Protein AF-A0A822EPI3-F1 (afdb_monomer_lite)

Secondary structure (DSSP, 8-state):
--SSSTT-------------SSHHHHHHHHHHHHHHHTT-SEEEE--TTT--SSEEEE-S------SSS----

Structure (mmCIF, N/CA/C/O backbone):
data_AF-A0A822EPI3-F1
#
_entry.id   AF-A0A822EPI3-F1
#
loo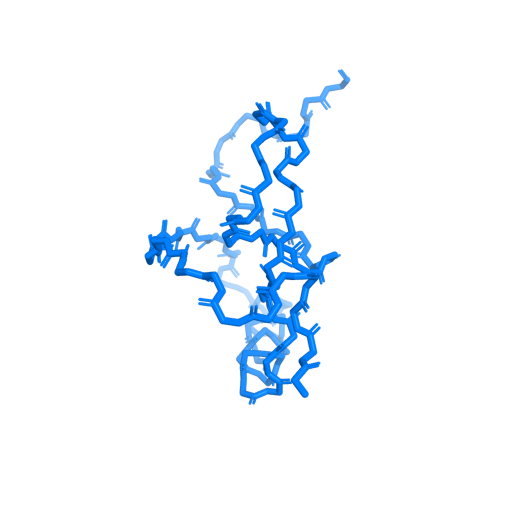p_
_atom_site.group_PDB
_atom_site.id
_atom_site.type_symbol
_atom_site.label_atom_id
_atom_site.label_alt_id
_atom_site.label_comp_id
_atom_site.label_asym_id
_atom_site.label_entity_id
_atom_site.label_seq_id
_atom_site.pdbx_PDB_ins_code
_atom_site.Cartn_x
_atom_site.Cartn_y
_atom_site.Cartn_z
_atom_site.occupancy
_atom_site.B_iso_or_equiv
_atom_site.auth_seq_id
_atom_site.auth_comp_id
_atom_site.auth_asym_id
_atom_site.auth_atom_id
_atom_site.pdbx_PDB_model_num
ATOM 1 N N . GLU A 1 1 ? -11.635 -8.546 17.587 1.00 58.03 1 GLU A N 1
ATOM 2 C CA . GLU A 1 1 ? -11.373 -7.245 16.939 1.00 58.03 1 GLU A CA 1
ATOM 3 C C . GLU A 1 1 ? -9.8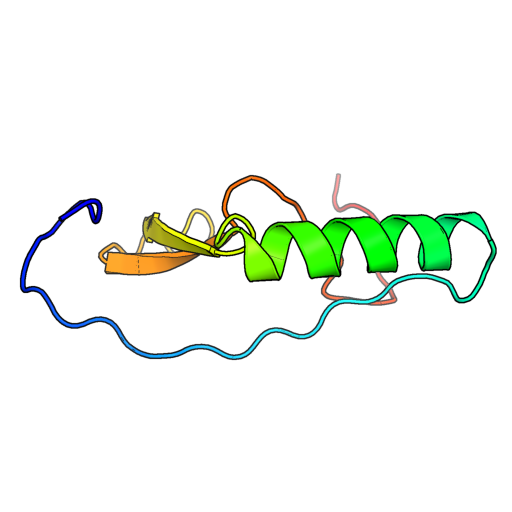68 -7.012 16.996 1.00 58.03 1 GLU A C 1
ATOM 5 O O . GLU A 1 1 ? -9.303 -7.247 18.056 1.00 58.03 1 GLU A O 1
ATOM 10 N N . SER A 1 2 ? -9.211 -6.709 15.870 1.00 82.00 2 SER A N 1
ATOM 11 C CA . SER A 1 2 ? -7.737 -6.792 15.745 1.00 82.00 2 SER A CA 1
ATOM 12 C C . SER A 1 2 ? -7.036 -5.434 15.639 1.00 82.00 2 SER A C 1
ATOM 14 O O . SER A 1 2 ? -5.823 -5.392 15.457 1.00 82.00 2 SER A O 1
ATOM 16 N N . HIS A 1 3 ? -7.782 -4.329 15.711 1.00 87.56 3 HIS A N 1
ATOM 17 C CA . HIS A 1 3 ? -7.201 -2.988 15.691 1.00 87.56 3 HIS A CA 1
ATOM 18 C C . HIS A 1 3 ? -6.720 -2.581 17.092 1.00 87.56 3 HIS A C 1
ATOM 20 O O . HIS A 1 3 ? -7.315 -3.028 18.074 1.00 87.56 3 HIS A O 1
ATOM 26 N N . PRO A 1 4 ? -5.702 -1.704 17.199 1.00 88.06 4 PRO A N 1
ATOM 27 C CA . PRO A 1 4 ? -5.169 -1.261 18.490 1.00 88.06 4 PRO A CA 1
ATOM 28 C C . PRO A 1 4 ? -6.212 -0.608 19.407 1.00 88.06 4 PRO A C 1
ATOM 30 O O . PRO A 1 4 ? -6.134 -0.767 20.619 1.00 88.06 4 PRO A O 1
ATOM 33 N N . ASN A 1 5 ? -7.203 0.082 18.826 1.00 88.94 5 ASN A N 1
ATOM 34 C CA . ASN A 1 5 ? -8.282 0.756 19.551 1.00 88.94 5 ASN A CA 1
ATOM 35 C C . ASN A 1 5 ? -9.657 0.275 19.043 1.00 88.94 5 ASN A C 1
ATOM 37 O O . ASN A 1 5 ? -10.246 0.912 18.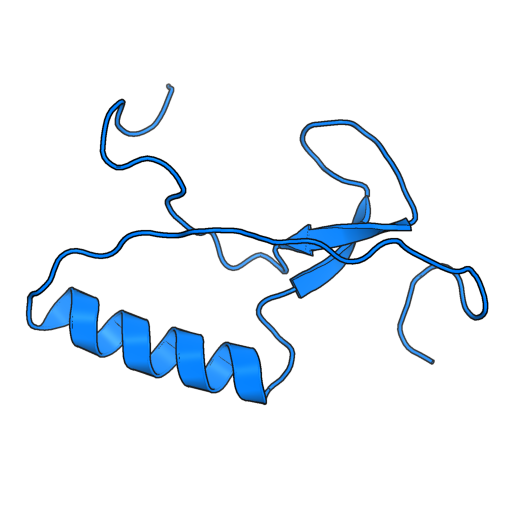165 1.00 88.94 5 ASN A O 1
ATOM 41 N N . PRO A 1 6 ? -10.166 -0.861 19.553 1.00 90.94 6 PRO A N 1
ATOM 42 C CA . PRO A 1 6 ? -11.506 -1.361 19.238 1.00 90.94 6 PRO A CA 1
ATOM 43 C C . PRO A 1 6 ? -12.597 -0.290 19.414 1.00 90.94 6 PRO A C 1
ATOM 45 O O . PRO A 1 6 ? -12.588 0.450 20.397 1.00 90.94 6 PRO A O 1
ATOM 48 N N . GLY A 1 7 ? -13.531 -0.186 18.465 1.00 90.94 7 GLY A N 1
ATOM 49 C CA . GLY A 1 7 ? -14.628 0.796 18.496 1.00 90.94 7 GLY A CA 1
ATOM 50 C C . GLY A 1 7 ? -14.267 2.261 18.189 1.00 90.94 7 GLY A C 1
ATOM 51 O O . GLY A 1 7 ? -15.174 3.085 18.055 1.00 90.94 7 GLY A O 1
ATOM 52 N N . MET A 1 8 ? -12.984 2.611 18.033 1.00 92.44 8 MET A N 1
ATOM 53 C CA . MET A 1 8 ? -12.576 3.975 17.679 1.00 92.44 8 MET A CA 1
ATOM 54 C C . MET A 1 8 ? -12.630 4.190 16.155 1.00 92.44 8 MET A C 1
ATOM 56 O O . MET A 1 8 ? -11.978 3.452 15.411 1.00 92.44 8 MET A O 1
ATOM 60 N N . PRO A 1 9 ? -13.358 5.205 15.650 1.00 92.81 9 PRO A N 1
ATOM 61 C CA . PRO A 1 9 ? -13.432 5.457 14.216 1.00 92.81 9 PRO A CA 1
ATOM 62 C C . PRO A 1 9 ? -12.094 5.971 13.675 1.00 92.81 9 PRO A C 1
ATOM 64 O O . PRO A 1 9 ? -11.394 6.741 14.329 1.00 92.81 9 PRO A O 1
ATOM 67 N N . TYR A 1 10 ? -11.776 5.588 12.444 1.00 93.88 10 TYR A N 1
ATOM 68 C CA . TYR A 1 10 ? -10.642 6.097 11.678 1.00 93.88 10 TYR A CA 1
ATOM 69 C C . TYR A 1 10 ? -11.126 6.571 10.308 1.00 93.88 10 TYR A C 1
ATOM 71 O O . TYR A 1 10 ? -12.095 6.048 9.752 1.00 93.88 10 TYR A O 1
ATOM 79 N N . HIS A 1 11 ? -10.456 7.574 9.748 1.00 93.50 11 HIS A N 1
ATOM 80 C CA . HIS A 1 11 ? -10.801 8.080 8.424 1.00 93.50 11 HIS A CA 1
ATOM 81 C C . HIS A 1 11 ? -10.258 7.170 7.319 1.00 93.50 11 HIS A C 1
ATOM 83 O O . HIS A 1 11 ? -9.173 6.595 7.433 1.00 93.50 11 HIS A O 1
ATOM 89 N N . GLY A 1 12 ? -11.019 7.070 6.226 1.00 94.56 12 GLY A N 1
ATOM 90 C CA . GLY A 1 12 ? -10.575 6.405 5.006 1.00 94.56 12 GLY A CA 1
ATOM 91 C C . GLY A 1 12 ? -9.349 7.084 4.393 1.00 94.56 12 GLY A C 1
ATOM 92 O O . GLY A 1 12 ? -9.002 8.221 4.720 1.00 94.56 12 GLY A O 1
ATOM 93 N N . THR A 1 13 ? -8.677 6.386 3.480 1.00 93.19 13 THR A N 1
ATOM 94 C CA . THR A 1 13 ? -7.501 6.931 2.805 1.00 93.19 13 THR A CA 1
ATOM 95 C C . THR A 1 13 ? -7.393 6.446 1.367 1.00 93.19 13 THR A C 1
ATOM 97 O O . THR A 1 13 ? -7.880 5.370 1.032 1.00 93.19 13 THR A O 1
ATOM 100 N N . THR A 1 14 ? -6.704 7.230 0.539 1.00 95.12 14 THR A N 1
ATOM 101 C CA . THR A 1 14 ? -6.375 6.881 -0.847 1.00 95.12 14 THR A CA 1
ATOM 102 C C . THR A 1 14 ? -4.866 6.983 -1.028 1.00 95.12 14 THR A C 1
ATOM 104 O O . THR A 1 14 ? -4.232 7.932 -0.555 1.00 95.12 14 THR A O 1
ATOM 107 N N . ARG A 1 15 ? -4.266 5.986 -1.679 1.00 94.38 15 ARG A N 1
ATOM 108 C CA . ARG A 1 15 ? -2.833 5.938 -1.989 1.00 94.38 15 ARG A CA 1
ATOM 109 C C . ARG A 1 15 ? -2.658 5.469 -3.424 1.00 94.38 15 ARG A C 1
ATOM 111 O O . ARG A 1 15 ? -3.377 4.583 -3.871 1.00 94.38 15 ARG A O 1
ATOM 118 N N . GLN A 1 16 ? -1.685 6.050 -4.112 1.00 95.69 16 GLN A N 1
ATOM 119 C CA . GLN A 1 16 ? -1.266 5.616 -5.437 1.00 95.69 16 GLN A CA 1
ATOM 120 C C . GLN A 1 16 ? 0.168 5.101 -5.353 1.00 95.69 16 GLN A C 1
ATOM 122 O O . GLN A 1 16 ? 1.003 5.699 -4.672 1.00 95.69 16 GLN A O 1
ATOM 127 N N . ALA A 1 17 ? 0.432 3.982 -6.020 1.00 96.19 17 ALA A N 1
ATOM 128 C CA . ALA A 1 17 ? 1.742 3.359 -6.084 1.00 96.19 17 ALA A CA 1
ATOM 129 C C . ALA A 1 17 ? 2.089 2.985 -7.524 1.00 96.19 17 ALA A C 1
ATOM 131 O O . ALA A 1 17 ? 1.197 2.803 -8.353 1.00 96.19 17 ALA A O 1
ATOM 132 N N . PHE A 1 18 ? 3.383 2.863 -7.801 1.00 96.44 18 PHE A N 1
ATOM 133 C CA . PHE A 1 18 ? 3.903 2.671 -9.147 1.00 96.44 18 PHE A CA 1
ATOM 134 C C . PHE A 1 18 ? 4.822 1.454 -9.218 1.00 96.44 18 PHE A C 1
ATOM 136 O O . PHE A 1 18 ? 5.660 1.234 -8.342 1.00 96.44 18 PHE A O 1
ATOM 143 N N . LEU A 1 19 ? 4.671 0.690 -10.297 1.00 97.12 19 LEU A N 1
ATOM 144 C CA . LEU A 1 19 ? 5.536 -0.419 -10.683 1.00 97.12 19 LEU A CA 1
ATOM 145 C C . LEU A 1 19 ? 5.898 -0.252 -12.165 1.00 97.12 19 LEU A C 1
ATOM 147 O O . LEU A 1 19 ? 5.083 0.273 -12.926 1.00 97.12 19 LEU A O 1
ATOM 151 N N . PRO A 1 20 ? 7.093 -0.684 -12.593 1.00 97.25 20 PRO A N 1
ATOM 152 C CA . PRO A 1 20 ? 7.416 -0.738 -14.011 1.00 97.25 20 PRO A CA 1
ATOM 153 C C . PRO A 1 20 ? 6.548 -1.791 -14.713 1.00 97.25 20 PR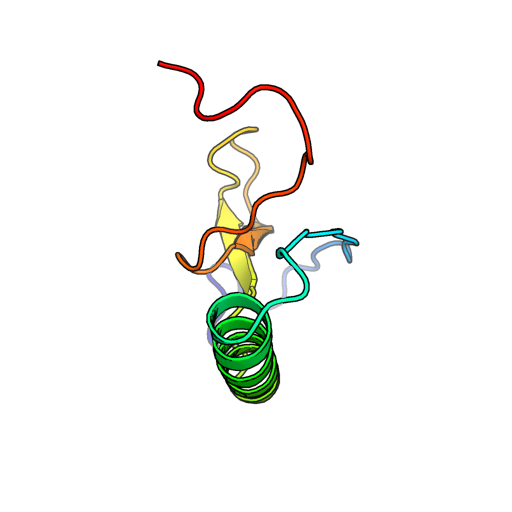O A C 1
ATOM 155 O O . PRO A 1 20 ? 6.345 -2.883 -14.182 1.00 97.25 20 PR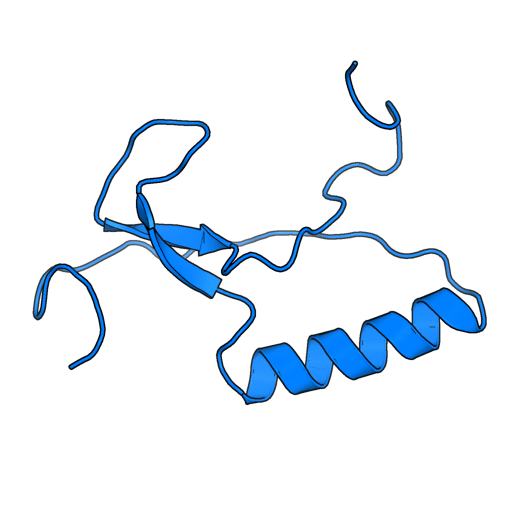O A O 1
ATOM 158 N N . ASP A 1 21 ? 6.077 -1.496 -15.924 1.00 97.81 21 ASP A N 1
ATO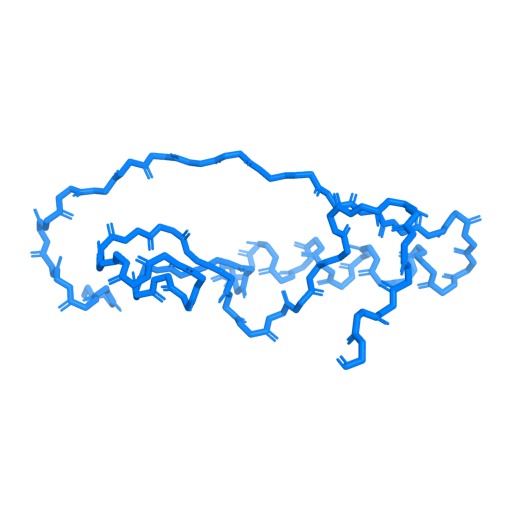M 159 C CA . ASP A 1 21 ? 5.345 -2.471 -16.742 1.00 97.81 21 ASP A CA 1
ATOM 160 C C . ASP A 1 21 ? 6.317 -3.429 -17.445 1.00 97.81 21 ASP A C 1
ATOM 162 O O . ASP A 1 21 ? 6.636 -3.313 -18.628 1.00 97.81 21 ASP A O 1
ATOM 166 N N . ASN A 1 22 ? 6.872 -4.353 -16.667 1.00 98.25 22 ASN A N 1
ATOM 167 C CA . ASN A 1 22 ? 7.736 -5.422 -17.147 1.00 98.25 22 ASN A CA 1
ATOM 168 C C . ASN A 1 22 ? 7.344 -6.760 -16.495 1.00 98.25 22 ASN A C 1
ATOM 170 O O . ASN A 1 22 ? 6.339 -6.858 -15.789 1.00 98.25 22 ASN A O 1
ATOM 174 N N . HIS A 1 23 ? 8.083 -7.832 -16.789 1.00 98.44 23 HIS A N 1
ATOM 175 C CA . HIS A 1 23 ? 7.792 -9.161 -16.240 1.00 98.44 23 HIS A CA 1
ATOM 176 C C . HIS A 1 23 ? 7.723 -9.149 -14.702 1.00 98.44 23 HIS A C 1
ATOM 178 O O . HIS A 1 23 ? 6.718 -9.563 -14.125 1.00 98.44 23 HIS A O 1
ATOM 184 N N . ASP A 1 24 ? 8.747 -8.599 -14.053 1.00 98.19 24 ASP A N 1
ATOM 185 C CA . ASP A 1 24 ? 8.860 -8.620 -12.596 1.00 98.19 24 ASP A CA 1
ATOM 186 C C . ASP A 1 24 ? 7.846 -7.681 -11.937 1.00 98.19 24 ASP A C 1
ATOM 188 O O . ASP A 1 24 ? 7.222 -8.042 -10.943 1.00 98.19 24 ASP A O 1
ATOM 192 N N . GLY A 1 25 ? 7.598 -6.508 -12.524 1.00 98.19 25 GLY A N 1
ATOM 193 C CA . GLY A 1 25 ? 6.582 -5.572 -12.049 1.00 98.19 25 GLY A CA 1
ATOM 194 C C . GLY A 1 25 ? 5.171 -6.158 -12.113 1.00 98.19 25 GLY A C 1
ATOM 195 O O . GLY A 1 25 ? 4.408 -6.023 -11.157 1.00 98.19 25 GLY A O 1
ATOM 196 N N . ARG A 1 26 ? 4.833 -6.897 -13.178 1.00 98.31 26 ARG A N 1
ATOM 197 C CA . ARG A 1 26 ? 3.552 -7.619 -13.274 1.00 98.31 26 ARG A CA 1
ATOM 198 C C . ARG A 1 26 ? 3.461 -8.778 -12.282 1.00 98.31 26 ARG A C 1
ATOM 200 O O . ARG A 1 26 ? 2.392 -9.007 -11.720 1.00 98.31 26 ARG A O 1
ATOM 207 N N . HIS A 1 27 ? 4.568 -9.475 -12.020 1.00 98.38 27 HIS A N 1
ATOM 208 C CA . HIS A 1 27 ? 4.615 -10.502 -10.979 1.00 98.38 27 HIS A CA 1
ATOM 209 C C . HIS A 1 27 ? 4.353 -9.904 -9.586 1.00 98.38 27 HIS A C 1
ATOM 211 O O . HIS A 1 27 ? 3.488 -10.388 -8.855 1.00 98.38 27 HIS A O 1
ATOM 217 N N . VAL A 1 28 ? 5.031 -8.800 -9.250 1.00 98.06 28 VAL A N 1
ATOM 218 C CA . VAL A 1 28 ? 4.820 -8.060 -7.997 1.00 98.06 28 VAL A CA 1
ATOM 219 C C . VAL A 1 28 ? 3.383 -7.549 -7.889 1.00 98.06 28 VAL A C 1
ATOM 221 O O . VAL A 1 28 ? 2.783 -7.674 -6.824 1.00 98.06 28 VAL A O 1
ATOM 224 N N . LEU A 1 29 ? 2.791 -7.041 -8.975 1.00 98.12 29 LEU A N 1
ATOM 225 C CA . LEU A 1 29 ? 1.388 -6.616 -8.986 1.00 98.12 29 LEU A CA 1
ATOM 226 C C . LEU A 1 29 ? 0.444 -7.754 -8.570 1.00 98.12 29 LEU A C 1
ATOM 228 O O . LEU A 1 29 ? -0.421 -7.536 -7.725 1.00 98.12 29 LEU A O 1
ATOM 232 N N . GLY A 1 30 ? 0.637 -8.966 -9.099 1.00 98.19 30 GLY A N 1
ATOM 233 C CA . GLY A 1 30 ? -0.163 -10.131 -8.709 1.00 98.19 30 GLY A CA 1
ATOM 234 C C . GLY A 1 30 ? -0.021 -10.486 -7.222 1.00 98.19 30 GLY A C 1
ATOM 235 O O . GLY A 1 30 ? -1.007 -10.805 -6.555 1.00 98.19 30 GLY A O 1
ATOM 236 N N . LEU A 1 31 ? 1.189 -10.367 -6.665 1.00 98.25 31 LEU A N 1
ATOM 237 C CA . LEU A 1 31 ? 1.426 -10.565 -5.230 1.00 98.25 31 LEU A CA 1
ATOM 238 C C . LEU A 1 31 ? 0.736 -9.493 -4.377 1.00 98.25 31 LEU A C 1
ATOM 240 O O . LEU A 1 31 ? 0.133 -9.823 -3.357 1.00 98.25 31 LEU A O 1
ATOM 244 N N . LEU A 1 32 ? 0.781 -8.227 -4.800 1.00 98.00 32 LEU A N 1
ATOM 245 C CA . LEU A 1 32 ? 0.114 -7.124 -4.104 1.00 98.00 32 LEU A CA 1
ATOM 246 C C . LEU A 1 32 ? -1.411 -7.257 -4.149 1.00 98.00 32 LEU A C 1
ATOM 248 O O . LEU A 1 32 ? -2.067 -7.005 -3.141 1.00 98.00 32 LEU A O 1
ATOM 252 N N . GLN A 1 33 ? -1.978 -7.704 -5.273 1.00 97.88 33 GLN A N 1
ATOM 253 C CA . GLN A 1 33 ? -3.409 -8.006 -5.382 1.00 97.88 33 GLN A CA 1
ATOM 254 C C . GLN A 1 33 ? -3.818 -9.086 -4.375 1.00 97.88 33 GLN A C 1
ATOM 256 O O . GLN A 1 33 ? -4.743 -8.879 -3.591 1.00 97.88 33 GLN A O 1
ATOM 261 N N . LYS A 1 34 ? -3.058 -10.185 -4.298 1.00 98.12 34 LYS A N 1
ATOM 262 C CA . LYS A 1 34 ? -3.290 -11.240 -3.304 1.00 98.12 34 LYS A CA 1
ATOM 263 C C . LYS A 1 34 ? -3.139 -10.732 -1.865 1.00 98.12 34 LYS A C 1
ATOM 265 O O . LYS A 1 34 ? -3.956 -11.052 -1.006 1.00 98.12 34 LYS A O 1
ATOM 270 N N . ALA A 1 35 ? -2.119 -9.924 -1.581 1.00 97.50 35 ALA A N 1
ATOM 271 C CA . ALA A 1 35 ? -1.938 -9.317 -0.262 1.00 97.50 35 ALA A CA 1
ATOM 272 C C . ALA A 1 35 ? -3.097 -8.370 0.098 1.00 97.50 35 ALA A C 1
ATOM 274 O O . ALA A 1 35 ? -3.493 -8.299 1.261 1.00 97.50 35 ALA A O 1
ATOM 275 N N . PHE A 1 36 ? -3.682 -7.673 -0.881 1.00 96.00 36 PHE A N 1
ATOM 276 C CA . PHE A 1 36 ? -4.860 -6.832 -0.669 1.00 96.00 36 PHE A CA 1
ATOM 277 C C . PHE A 1 36 ? -6.090 -7.668 -0.298 1.00 96.00 36 PHE A C 1
ATOM 279 O O . PHE A 1 36 ? -6.753 -7.367 0.695 1.00 96.00 36 PHE A O 1
ATOM 286 N N . GLU A 1 37 ? -6.346 -8.758 -1.025 1.00 97.12 37 GLU A N 1
ATOM 287 C CA . GLU A 1 37 ? -7.428 -9.712 -0.730 1.00 97.12 37 GLU A CA 1
ATOM 288 C C . GLU A 1 37 ? -7.291 -10.331 0.668 1.00 97.12 37 GLU A C 1
ATOM 290 O O . GLU A 1 37 ? -8.272 -10.472 1.399 1.00 97.12 37 GLU A O 1
ATOM 295 N N . LEU A 1 38 ? -6.055 -10.631 1.075 1.00 96.62 38 LEU A N 1
ATOM 296 C CA . LEU A 1 38 ? -5.724 -11.153 2.402 1.00 96.62 38 LEU A CA 1
ATOM 297 C C . LEU A 1 38 ? -5.676 -10.074 3.499 1.00 96.62 38 LEU A C 1
ATOM 299 O O . LEU A 1 38 ? -5.330 -10.387 4.637 1.00 96.62 38 LEU A O 1
ATOM 303 N N . ARG A 1 39 ? -6.037 -8.817 3.190 1.00 94.94 39 ARG A N 1
ATOM 304 C CA . ARG A 1 39 ? -6.035 -7.670 4.120 1.00 94.94 39 ARG A CA 1
ATOM 305 C C . ARG A 1 39 ? -4.658 -7.373 4.733 1.00 94.94 39 ARG A C 1
ATOM 307 O O . ARG A 1 39 ? -4.567 -6.936 5.873 1.00 94.94 39 ARG A O 1
ATOM 314 N N . GLN A 1 40 ? -3.589 -7.602 3.973 1.00 95.88 40 GLN A N 1
ATOM 315 C CA . GLN A 1 40 ? -2.198 -7.435 4.410 1.00 95.88 40 GLN A CA 1
ATOM 316 C C . GLN A 1 40 ? -1.523 -6.161 3.891 1.00 95.88 40 GLN A C 1
ATOM 318 O O . GLN A 1 40 ? -0.388 -5.903 4.271 1.00 95.88 40 GLN A O 1
ATOM 323 N N . ILE A 1 41 ? -2.171 -5.365 3.032 1.00 96.62 41 ILE A N 1
ATOM 324 C CA . ILE A 1 41 ? -1.573 -4.122 2.500 1.00 96.62 41 ILE A CA 1
ATOM 325 C C . ILE A 1 41 ? -1.591 -2.995 3.537 1.00 96.62 41 ILE A C 1
ATOM 327 O O . ILE A 1 41 ? -0.624 -2.242 3.669 1.00 96.62 41 ILE A O 1
ATOM 331 N N . PHE A 1 42 ? -2.695 -2.883 4.271 1.00 95.44 42 PHE A N 1
ATOM 332 C CA . PHE A 1 42 ? -2.940 -1.803 5.214 1.00 95.44 42 PHE A CA 1
ATOM 333 C C . PHE A 1 42 ? -3.272 -2.350 6.596 1.00 95.44 42 PHE A C 1
ATOM 335 O O . PHE A 1 42 ? -3.828 -3.437 6.724 1.00 95.44 42 PHE A O 1
ATOM 342 N N . THR A 1 43 ? -2.981 -1.555 7.618 1.00 95.00 43 THR A N 1
ATOM 343 C CA . THR A 1 43 ? -3.414 -1.787 8.997 1.00 95.00 43 THR A CA 1
ATOM 344 C C . THR A 1 43 ? -3.828 -0.462 9.642 1.00 95.00 43 THR A C 1
ATOM 346 O O . THR A 1 43 ? -3.618 0.605 9.062 1.00 95.00 43 THR A O 1
ATOM 349 N N . ILE A 1 44 ? -4.442 -0.520 10.823 1.00 95.06 44 ILE A N 1
ATOM 350 C CA . ILE A 1 44 ? -4.690 0.659 11.660 1.00 95.06 44 ILE A CA 1
ATOM 351 C C . ILE A 1 44 ? -3.595 0.734 12.712 1.00 95.06 44 ILE A C 1
ATOM 353 O O . ILE A 1 44 ? -3.364 -0.230 13.441 1.00 95.06 44 ILE A O 1
ATOM 357 N N . GLY A 1 45 ? -2.933 1.881 12.813 1.00 92.44 45 GLY A N 1
ATOM 358 C CA . GLY A 1 45 ? -1.861 2.073 13.779 1.00 92.44 45 GLY A CA 1
ATOM 359 C C . GLY A 1 45 ? -1.327 3.494 13.787 1.00 92.44 45 GLY A C 1
ATOM 360 O O . GLY A 1 45 ? -2.027 4.437 13.414 1.00 92.44 45 GLY A O 1
ATOM 361 N N . GLN A 1 46 ? -0.077 3.626 14.224 1.00 92.31 46 GLN A N 1
ATOM 362 C CA . GLN A 1 46 ? 0.637 4.894 14.240 1.00 92.31 46 GLN A CA 1
ATOM 363 C C . GLN A 1 46 ? 1.327 5.151 12.899 1.00 92.31 46 GLN A C 1
ATOM 365 O O . GLN A 1 46 ? 2.108 4.333 12.405 1.00 92.31 46 GLN A O 1
ATOM 370 N N . SER A 1 47 ? 1.068 6.313 12.310 1.00 89.50 47 SER A N 1
ATOM 371 C CA . SER A 1 47 ? 1.787 6.805 11.140 1.00 89.50 47 SER A CA 1
ATOM 372 C C . SER A 1 47 ? 3.236 7.118 11.506 1.00 89.50 47 SER A C 1
ATOM 374 O O . SER A 1 47 ? 3.501 8.059 12.248 1.00 89.50 47 SER A O 1
ATOM 376 N N . ARG A 1 48 ? 4.194 6.376 10.937 1.00 85.50 48 ARG A N 1
ATOM 377 C CA . ARG A 1 48 ? 5.633 6.625 11.152 1.00 85.50 48 ARG A CA 1
ATOM 378 C C . ARG A 1 48 ? 6.082 8.016 10.687 1.00 85.50 48 ARG A C 1
ATOM 380 O O . ARG A 1 48 ? 7.045 8.544 11.223 1.00 85.50 48 ARG A O 1
ATOM 387 N N . THR A 1 49 ? 5.413 8.605 9.694 1.00 85.00 49 THR A N 1
ATOM 388 C CA . THR A 1 49 ? 5.817 9.898 9.118 1.00 85.00 49 THR A CA 1
ATOM 389 C C . THR A 1 49 ? 5.211 11.097 9.838 1.00 85.00 49 THR A C 1
ATOM 391 O O . THR A 1 49 ? 5.824 12.157 9.853 1.00 85.00 49 THR A O 1
ATOM 394 N N . THR A 1 50 ? 4.016 10.955 10.417 1.00 87.94 50 THR A N 1
ATOM 395 C CA . THR A 1 50 ? 3.304 12.071 11.070 1.00 87.94 50 THR A CA 1
ATOM 396 C C . THR A 1 50 ? 3.140 11.898 12.578 1.00 87.94 50 THR A C 1
ATOM 398 O O . THR A 1 50 ? 2.732 12.840 13.246 1.00 87.94 50 THR A O 1
ATOM 401 N N . GLY A 1 51 ? 3.408 10.706 13.117 1.00 91.19 51 GLY A N 1
ATOM 402 C CA . GLY A 1 51 ? 3.207 10.366 14.528 1.00 91.19 51 GLY A CA 1
ATOM 403 C C . GLY A 1 51 ? 1.743 10.196 14.944 1.00 91.19 51 GLY A C 1
ATOM 404 O O . GLY A 1 51 ? 1.471 9.987 16.118 1.00 91.19 51 GLY A O 1
ATOM 405 N N . TYR A 1 52 ? 0.787 10.293 14.015 1.00 90.50 52 TYR A N 1
ATOM 406 C CA . TYR A 1 52 ? -0.636 10.177 14.344 1.00 90.50 52 TYR A CA 1
ATOM 407 C C . TYR A 1 52 ? -1.055 8.729 14.567 1.00 90.50 52 TYR A C 1
ATOM 409 O O . TYR A 1 52 ? -0.790 7.879 13.719 1.00 90.50 52 TYR A O 1
ATOM 417 N N . ASP A 1 53 ? -1.749 8.483 15.674 1.00 92.31 53 ASP A N 1
ATOM 418 C CA . ASP A 1 53 ? -2.360 7.199 16.005 1.00 92.31 53 ASP A CA 1
ATOM 419 C C . ASP A 1 53 ? -3.736 7.028 15.358 1.00 92.31 53 ASP A C 1
ATOM 421 O O . ASP A 1 53 ? -4.379 7.989 14.936 1.00 92.31 53 ASP A O 1
ATOM 425 N N . ASN A 1 54 ? -4.206 5.779 15.329 1.00 93.38 54 ASN A N 1
ATOM 426 C CA . ASN A 1 54 ? -5.530 5.405 14.834 1.00 93.38 54 ASN A CA 1
ATOM 427 C C . ASN A 1 54 ? -5.792 5.833 13.377 1.00 93.38 54 ASN A C 1
ATOM 429 O O . ASN A 1 54 ? -6.895 6.241 13.013 1.00 93.38 54 ASN A O 1
ATOM 433 N N . VAL A 1 55 ? -4.765 5.730 12.532 1.00 94.44 55 VAL A N 1
ATOM 434 C CA . VAL A 1 55 ? -4.848 6.022 11.097 1.00 94.44 55 VAL A CA 1
ATOM 435 C C . VAL A 1 55 ? -4.494 4.793 10.269 1.00 94.44 55 VAL A C 1
ATOM 437 O O . VAL A 1 55 ? -3.822 3.876 10.740 1.00 94.44 55 VAL A O 1
ATOM 440 N N . ILE A 1 56 ? -4.941 4.781 9.013 1.00 94.81 56 ILE A N 1
ATOM 441 C CA . ILE A 1 56 ? -4.572 3.742 8.050 1.00 94.81 56 ILE A CA 1
ATOM 442 C C . ILE A 1 56 ? -3.095 3.911 7.667 1.00 94.81 56 ILE A C 1
ATOM 444 O O . ILE A 1 56 ? -2.700 4.946 7.120 1.00 94.81 56 ILE A O 1
ATOM 448 N N . THR A 1 57 ? -2.293 2.877 7.910 1.00 94.50 57 THR A N 1
ATOM 449 C CA . THR A 1 57 ? -0.860 2.819 7.592 1.00 94.50 57 THR A CA 1
ATOM 450 C C . THR A 1 57 ? -0.530 1.604 6.729 1.00 94.50 57 THR A C 1
ATOM 452 O O . THR A 1 57 ? -1.335 0.683 6.586 1.00 94.50 57 THR A O 1
ATOM 455 N N . TRP A 1 58 ? 0.657 1.606 6.115 1.00 94.00 58 TRP A N 1
ATOM 456 C CA . TRP A 1 58 ? 1.182 0.429 5.420 1.00 94.00 58 TRP A CA 1
ATOM 457 C C . TRP A 1 58 ? 1.510 -0.678 6.423 1.00 94.00 58 TRP A C 1
ATOM 459 O O . TRP A 1 58 ? 2.144 -0.415 7.443 1.00 94.00 58 TRP A O 1
ATOM 469 N N . ASN A 1 59 ? 1.136 -1.912 6.102 1.00 93.19 59 ASN A N 1
ATOM 470 C CA . ASN A 1 59 ? 1.424 -3.083 6.926 1.00 93.19 59 ASN A CA 1
ATOM 471 C C . ASN A 1 59 ? 2.731 -3.761 6.466 1.00 93.19 59 ASN A C 1
ATOM 473 O O . ASN A 1 59 ? 2.713 -4.833 5.871 1.00 93.19 59 ASN A O 1
ATOM 477 N N . ASP A 1 60 ? 3.850 -3.049 6.645 1.00 89.12 60 ASP A N 1
ATOM 478 C CA . ASP A 1 60 ? 5.238 -3.432 6.300 1.00 89.12 60 ASP A CA 1
ATOM 479 C C . ASP A 1 60 ? 5.513 -3.848 4.833 1.00 89.12 60 ASP A C 1
ATOM 481 O O . ASP A 1 60 ? 6.643 -4.166 4.464 1.00 89.12 60 ASP A O 1
ATOM 485 N N . ILE A 1 61 ? 4.520 -3.747 3.943 1.00 93.06 61 ILE A N 1
ATOM 486 C CA . ILE A 1 61 ? 4.693 -3.856 2.490 1.00 93.06 61 ILE A CA 1
ATOM 487 C C . ILE A 1 61 ? 4.887 -2.452 1.908 1.00 93.06 61 ILE A C 1
ATOM 489 O O . ILE A 1 61 ? 3.937 -1.691 1.694 1.00 93.06 61 ILE A O 1
ATOM 493 N N . HIS A 1 62 ? 6.141 -2.095 1.644 1.00 88.75 62 HIS A N 1
ATOM 494 C CA . HIS A 1 62 ? 6.495 -0.777 1.125 1.00 88.75 62 HIS A CA 1
ATOM 495 C C . HIS A 1 62 ? 6.066 -0.583 -0.333 1.00 88.75 62 HIS A C 1
ATOM 497 O O . HIS A 1 62 ? 6.352 -1.404 -1.200 1.00 88.75 62 HIS A O 1
ATOM 503 N N . HIS A 1 63 ? 5.437 0.559 -0.608 1.00 94.25 63 HIS A N 1
ATOM 504 C CA . HIS A 1 63 ? 5.022 0.970 -1.946 1.00 94.25 63 HIS A CA 1
ATOM 505 C C . HIS A 1 63 ? 5.812 2.202 -2.399 1.00 94.25 63 HIS A C 1
ATOM 507 O O . HIS A 1 63 ? 6.068 3.113 -1.610 1.00 94.25 63 HIS A O 1
ATOM 513 N N . LYS A 1 64 ? 6.172 2.262 -3.686 1.00 95.06 64 LYS A N 1
ATOM 514 C CA . LYS A 1 64 ? 6.732 3.470 -4.305 1.00 95.06 64 LYS A CA 1
ATOM 515 C C . LYS A 1 64 ? 5.596 4.403 -4.708 1.00 95.06 64 LYS A C 1
ATOM 517 O O . LYS A 1 64 ? 4.851 4.097 -5.631 1.00 95.06 64 LYS A O 1
ATOM 522 N N . THR A 1 65 ? 5.470 5.531 -4.013 1.00 94.19 65 THR A N 1
ATOM 523 C CA . THR A 1 65 ? 4.404 6.531 -4.219 1.00 94.19 65 THR A CA 1
ATOM 524 C C . THR A 1 65 ? 4.840 7.726 -5.074 1.00 94.19 65 THR A C 1
ATOM 526 O O . THR A 1 65 ? 4.045 8.628 -5.314 1.00 94.19 65 THR A O 1
ATOM 529 N N . ASN A 1 66 ? 6.089 7.737 -5.546 1.00 92.75 66 ASN A N 1
ATOM 530 C CA . ASN A 1 66 ? 6.624 8.711 -6.494 1.00 92.75 66 ASN A CA 1
ATOM 531 C C . ASN A 1 66 ? 7.436 7.967 -7.566 1.00 92.75 66 ASN A C 1
ATOM 533 O O . ASN A 1 66 ? 8.148 7.011 -7.252 1.00 92.75 66 ASN A O 1
ATOM 537 N N . ILE A 1 67 ? 7.305 8.395 -8.821 1.00 92.94 67 ILE A N 1
ATOM 538 C CA . ILE A 1 67 ? 8.029 7.841 -9.974 1.00 92.94 67 ILE A CA 1
ATOM 539 C C . ILE A 1 67 ? 9.438 8.436 -10.139 1.00 92.94 67 ILE A C 1
ATOM 541 O O . ILE A 1 67 ? 10.254 7.879 -10.870 1.00 92.94 67 ILE A O 1
ATOM 545 N N . TYR A 1 68 ? 9.743 9.535 -9.444 1.00 90.56 68 TYR A N 1
ATOM 546 C CA . TYR A 1 68 ? 11.039 10.219 -9.462 1.00 90.56 68 TYR A CA 1
ATOM 547 C C . TYR A 1 68 ? 11.648 10.310 -8.047 1.00 90.56 68 TYR A C 1
ATOM 549 O O . TYR A 1 68 ? 10.997 9.984 -7.056 1.00 90.56 68 TYR A O 1
ATOM 557 N N . GLY A 1 69 ? 12.908 10.750 -7.942 1.00 85.75 69 GLY A N 1
ATOM 558 C CA . GLY A 1 69 ? 13.585 11.037 -6.662 1.00 85.75 69 GLY A CA 1
ATOM 559 C C . GLY A 1 69 ? 14.375 9.877 -6.038 1.00 85.75 69 GLY A C 1
ATOM 560 O O . GLY A 1 69 ? 15.269 10.114 -5.235 1.00 85.75 69 GLY A O 1
ATOM 561 N N . GLY A 1 70 ? 14.137 8.629 -6.455 1.00 84.31 70 GLY A N 1
ATOM 562 C CA . GLY A 1 70 ? 14.917 7.477 -5.987 1.00 84.31 70 GLY A CA 1
ATOM 563 C C . GLY A 1 70 ? 14.647 7.101 -4.523 1.00 84.31 70 GLY A C 1
ATOM 564 O O . GLY A 1 70 ? 13.523 7.208 -4.039 1.00 84.31 70 GLY A O 1
ATOM 565 N N . ILE A 1 71 ? 15.649 6.542 -3.842 1.00 80.62 71 ILE A N 1
ATOM 566 C CA . ILE A 1 71 ? 15.624 6.338 -2.385 1.00 80.62 71 ILE A CA 1
ATOM 567 C C . ILE A 1 71 ? 16.350 7.541 -1.777 1.00 80.62 71 ILE A C 1
ATOM 569 O O . ILE A 1 71 ? 17.505 7.776 -2.133 1.00 80.62 71 ILE A O 1
ATOM 573 N N . GLU A 1 72 ? 15.684 8.301 -0.904 1.00 69.94 72 GLU A N 1
ATOM 574 C CA . GLU A 1 72 ? 16.361 9.315 -0.086 1.00 69.94 72 GLU A CA 1
ATOM 575 C C . GLU A 1 72 ? 17.374 8.609 0.830 1.00 69.94 72 GLU A C 1
ATOM 577 O O . GLU A 1 72 ? 17.052 7.576 1.421 1.00 69.94 72 GLU A O 1
ATOM 582 N N . LYS A 1 73 ? 18.615 9.108 0.853 1.00 46.72 73 LYS A N 1
ATOM 583 C CA . LYS A 1 73 ? 19.730 8.527 1.616 1.00 46.72 73 LYS A CA 1
ATOM 584 C C . LYS A 1 73 ? 19.663 8.885 3.092 1.00 46.72 73 LYS A C 1
ATOM 586 O O . LYS A 1 73 ? 19.333 10.054 3.382 1.00 46.72 73 LYS A O 1
#

pLDDT: mean 92.09, std 8.35, range [46.72, 98.44]

Sequence (73 aa):
ESHPNPGMPYHGTTRQAFLPDNHDGRHVLGLLQKAFELRQIFTIGQSRTTGYDNVITWNDIHHKTNIYGGIEK

Foldseek 3Di:
DPAPDPPDDEDDDDADFDFDPDDVSVVVVVVVVVCVVVVQQWGAAADPVPRDHRYIDGNPPDGHRDPDDPDDD

Radius of gyration: 14.31 Å; chains: 1; bounding box: 34×23×37 Å